Protein AF-A0A934KUF2-F1 (afdb_monomer)

Mean predicted aligned error: 4.97 Å

Structure (mmCIF, N/CA/C/O backbone):
data_AF-A0A934KUF2-F1
#
_entry.id   AF-A0A934KUF2-F1
#
loop_
_atom_site.group_PDB
_atom_site.id
_atom_site.type_symbol
_atom_site.label_atom_id
_atom_site.label_alt_id
_atom_site.label_comp_id
_atom_site.label_asym_id
_atom_site.label_entity_id
_atom_site.label_seq_id
_atom_site.pdbx_PDB_ins_code
_atom_site.Cartn_x
_atom_site.Cartn_y
_atom_site.Cartn_z
_atom_site.occupancy
_atom_site.B_iso_or_equiv
_atom_site.auth_seq_id
_atom_site.auth_comp_id
_atom_site.auth_asym_id
_atom_site.auth_atom_id
_atom_site.pdbx_PDB_model_num
ATOM 1 N N . MET A 1 1 ? 6.971 -19.616 4.759 1.00 39.00 1 MET A N 1
ATOM 2 C CA . MET A 1 1 ? 6.573 -18.193 4.802 1.00 39.00 1 MET A CA 1
ATOM 3 C C . MET A 1 1 ? 7.819 -17.375 4.517 1.00 39.00 1 MET A C 1
ATOM 5 O O . MET A 1 1 ? 8.826 -17.674 5.154 1.00 39.00 1 MET A O 1
ATOM 9 N N . PRO A 1 2 ? 7.829 -16.444 3.548 1.00 40.38 2 PRO A N 1
ATOM 10 C CA . PRO A 1 2 ? 8.997 -15.597 3.345 1.00 40.38 2 PRO A CA 1
ATOM 11 C C . PRO A 1 2 ? 9.201 -14.773 4.619 1.00 40.38 2 PRO A C 1
ATOM 13 O O . PRO A 1 2 ? 8.263 -14.134 5.092 1.00 40.38 2 PRO A O 1
ATOM 16 N N . GLN A 1 3 ? 10.396 -14.837 5.206 1.00 41.16 3 GLN A N 1
ATOM 17 C CA . GLN A 1 3 ? 10.793 -13.935 6.284 1.00 41.16 3 GLN A CA 1
ATOM 18 C C . GLN A 1 3 ? 10.928 -12.543 5.663 1.00 41.16 3 GLN A C 1
ATOM 20 O O . GLN A 1 3 ? 11.913 -12.254 4.988 1.00 41.16 3 GLN A O 1
ATOM 25 N N . GLY A 1 4 ? 9.885 -11.725 5.784 1.00 48.97 4 GLY A N 1
ATOM 26 C CA . GLY A 1 4 ? 9.904 -10.366 5.268 1.00 48.97 4 GLY A CA 1
ATOM 27 C C . GLY A 1 4 ? 10.929 -9.542 6.036 1.00 48.97 4 GLY A C 1
ATOM 28 O O . GLY A 1 4 ? 10.845 -9.421 7.258 1.00 48.97 4 GLY A O 1
ATOM 29 N N . ASN A 1 5 ? 11.908 -8.980 5.329 1.00 59.41 5 ASN A N 1
ATOM 30 C CA . ASN A 1 5 ? 12.701 -7.884 5.874 1.00 59.41 5 ASN A CA 1
ATOM 31 C C . ASN A 1 5 ? 11.740 -6.757 6.269 1.00 59.41 5 ASN A C 1
ATOM 33 O O . ASN A 1 5 ? 10.793 -6.487 5.530 1.00 59.41 5 ASN A O 1
ATOM 37 N N . ASN A 1 6 ? 11.981 -6.098 7.405 1.00 74.56 6 ASN A N 1
ATOM 38 C CA . ASN A 1 6 ? 11.225 -4.901 7.761 1.00 74.56 6 ASN A CA 1
ATOM 39 C C . ASN A 1 6 ? 11.385 -3.877 6.628 1.00 74.56 6 ASN A C 1
ATOM 41 O O . ASN A 1 6 ? 12.504 -3.452 6.336 1.00 74.56 6 ASN A O 1
ATOM 45 N N . ILE A 1 7 ? 10.283 -3.519 5.971 1.00 85.12 7 ILE A N 1
ATOM 46 C CA . ILE A 1 7 ? 10.268 -2.483 4.937 1.00 85.12 7 ILE A CA 1
ATOM 47 C C . ILE A 1 7 ? 9.672 -1.227 5.547 1.00 85.12 7 ILE A C 1
ATOM 49 O O . ILE A 1 7 ? 8.583 -1.254 6.113 1.00 85.12 7 ILE A O 1
ATOM 53 N N . GLU A 1 8 ? 10.377 -0.115 5.408 1.00 89.44 8 GLU A N 1
ATOM 54 C CA . GLU A 1 8 ? 9.881 1.184 5.836 1.00 89.44 8 GLU A CA 1
ATOM 55 C C . GLU A 1 8 ? 9.034 1.829 4.735 1.00 89.44 8 GLU A C 1
ATOM 57 O O . GLU A 1 8 ? 9.413 1.864 3.560 1.00 89.44 8 GLU A O 1
ATOM 62 N N . ILE A 1 9 ? 7.873 2.348 5.129 1.00 91.06 9 ILE A N 1
ATOM 63 C CA . ILE A 1 9 ? 7.024 3.213 4.314 1.00 91.06 9 ILE A CA 1
ATOM 64 C C . ILE A 1 9 ? 7.042 4.598 4.939 1.00 91.06 9 ILE A C 1
ATOM 66 O O . ILE A 1 9 ? 6.670 4.767 6.099 1.00 91.06 9 ILE A O 1
ATOM 70 N N . THR A 1 10 ? 7.431 5.599 4.163 1.00 91.62 10 THR A N 1
ATOM 71 C CA . THR A 1 10 ? 7.589 6.963 4.670 1.00 91.62 10 THR A CA 1
ATOM 72 C C . THR A 1 10 ? 6.414 7.827 4.234 1.00 91.62 10 THR A C 1
ATOM 74 O O . THR A 1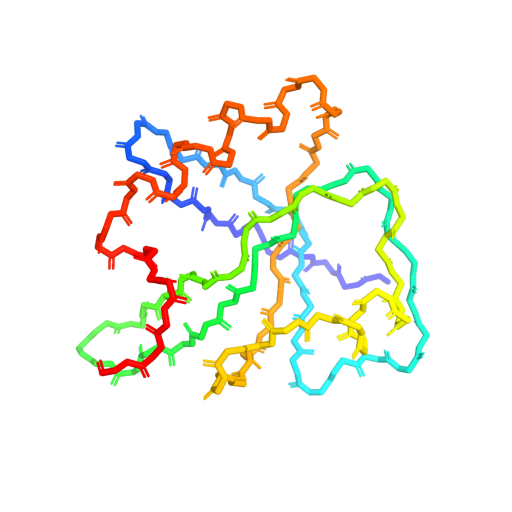 10 ? 6.295 8.194 3.063 1.00 91.62 10 THR A O 1
ATOM 77 N N . GLY A 1 11 ? 5.548 8.174 5.186 1.00 91.69 11 GLY A N 1
ATOM 78 C CA . GLY A 1 11 ? 4.572 9.248 5.030 1.00 91.69 11 GLY A CA 1
ATOM 79 C C . GLY A 1 11 ? 5.206 10.623 5.224 1.00 91.69 11 GLY A C 1
ATOM 80 O O . GLY A 1 11 ? 6.422 10.748 5.371 1.00 91.69 11 GLY A O 1
ATOM 81 N N . LEU A 1 12 ? 4.400 11.684 5.177 1.00 93.88 12 LEU A N 1
ATOM 82 C CA . LEU A 1 12 ? 4.916 13.042 5.366 1.00 93.88 12 LEU A CA 1
ATOM 83 C C . LEU A 1 12 ? 5.348 13.282 6.820 1.00 93.88 12 LEU A C 1
ATOM 85 O O . LEU A 1 12 ? 6.327 13.985 7.063 1.00 93.88 12 LEU A O 1
ATOM 89 N N . LYS A 1 13 ? 4.605 12.731 7.785 1.00 93.44 13 LYS A N 1
ATOM 90 C CA . LYS A 1 13 ? 4.811 12.972 9.219 1.00 93.44 13 LYS A CA 1
ATOM 91 C C . LYS A 1 13 ? 5.477 11.804 9.930 1.00 93.44 13 LYS A C 1
ATOM 93 O O . LYS A 1 13 ? 6.111 12.024 10.961 1.00 93.44 13 LYS A O 1
ATOM 98 N N . LYS A 1 14 ? 5.274 10.573 9.455 1.00 94.75 14 LYS A N 1
ATOM 99 C CA . LYS A 1 14 ? 5.740 9.361 10.137 1.00 94.75 14 LYS A CA 1
ATOM 100 C C .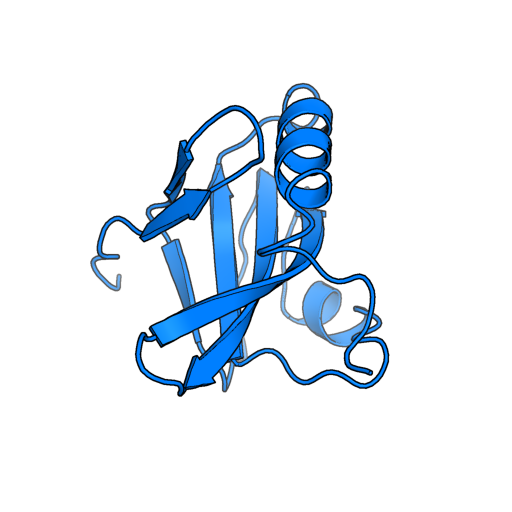 LYS A 1 14 ? 6.310 8.333 9.168 1.00 94.75 14 LYS A C 1
ATOM 102 O O . LYS A 1 14 ? 5.926 8.261 8.004 1.00 94.75 14 LYS A O 1
ATOM 107 N N . THR A 1 15 ? 7.177 7.486 9.708 1.00 94.00 15 THR A N 1
ATOM 108 C CA . THR A 1 15 ? 7.613 6.247 9.064 1.00 94.00 15 THR A CA 1
ATOM 109 C C . THR A 1 15 ? 6.847 5.075 9.667 1.00 94.00 15 THR A C 1
ATOM 111 O O . THR A 1 15 ? 6.693 4.979 10.886 1.00 94.00 15 THR A O 1
ATOM 114 N N . TYR A 1 16 ? 6.366 4.188 8.805 1.00 92.56 16 TYR A N 1
ATOM 115 C CA . TYR A 1 16 ? 5.614 2.990 9.145 1.00 92.56 16 TYR A CA 1
ATOM 116 C C . TYR A 1 16 ? 6.456 1.762 8.818 1.00 92.56 16 TYR A C 1
ATOM 118 O O . TYR A 1 16 ? 7.052 1.686 7.746 1.00 92.56 16 TYR A O 1
ATOM 126 N N . ILE A 1 17 ? 6.497 0.794 9.730 1.00 89.69 17 ILE A N 1
ATOM 127 C CA . ILE A 1 17 ? 7.229 -0.457 9.522 1.00 89.69 17 ILE A CA 1
ATOM 128 C C . ILE A 1 17 ? 6.249 -1.511 9.013 1.00 89.69 17 ILE A C 1
ATOM 130 O O . ILE A 1 17 ? 5.272 -1.841 9.684 1.00 89.69 17 ILE A O 1
ATOM 134 N N . SER A 1 18 ? 6.534 -2.046 7.833 1.00 87.31 18 SER A N 1
ATOM 135 C CA . SER A 1 18 ? 5.857 -3.190 7.235 1.00 87.31 18 SER A CA 1
ATOM 136 C C . SER A 1 18 ? 6.676 -4.465 7.426 1.00 87.31 18 SER A C 1
ATOM 138 O O . SER A 1 18 ? 7.907 -4.429 7.455 1.00 87.31 18 SER A O 1
ATOM 140 N N . LYS A 1 19 ? 5.978 -5.599 7.517 1.00 79.12 19 LYS A N 1
ATOM 141 C CA . LYS A 1 19 ? 6.567 -6.942 7.620 1.00 79.12 19 LYS A CA 1
ATOM 142 C C . LYS A 1 19 ? 6.342 -7.804 6.383 1.00 79.12 19 LYS A C 1
ATOM 144 O O . LYS A 1 19 ? 6.913 -8.886 6.288 1.00 79.12 19 LYS A O 1
ATOM 149 N N . GLU A 1 20 ? 5.502 -7.359 5.455 1.00 82.88 20 GLU A N 1
ATOM 150 C CA . GLU A 1 20 ? 5.103 -8.161 4.307 1.00 82.88 20 GLU A CA 1
ATOM 151 C C . GLU A 1 20 ? 5.139 -7.340 3.025 1.00 82.88 20 GLU A C 1
ATOM 153 O O . GLU A 1 20 ? 4.718 -6.182 2.961 1.00 82.88 20 GLU A O 1
ATOM 158 N N . PHE A 1 21 ? 5.640 -7.984 1.982 1.00 85.50 21 PHE A N 1
ATOM 159 C CA . PHE A 1 21 ? 5.805 -7.390 0.678 1.00 85.50 21 PHE A CA 1
ATOM 160 C C . PHE A 1 21 ? 5.687 -8.473 -0.393 1.00 85.50 21 PHE A C 1
ATOM 162 O O . PHE A 1 21 ? 6.266 -9.553 -0.260 1.00 85.50 21 PHE A O 1
ATOM 169 N N . LEU A 1 22 ? 4.937 -8.173 -1.448 1.00 86.00 22 LEU A N 1
ATOM 170 C CA . LEU A 1 22 ? 4.665 -9.077 -2.555 1.00 86.00 22 LEU A CA 1
ATOM 171 C C . LEU A 1 22 ? 5.186 -8.472 -3.864 1.00 86.00 22 LEU A C 1
ATOM 173 O O . LEU A 1 22 ? 4.819 -7.353 -4.215 1.00 86.00 22 LEU A O 1
ATOM 177 N N . LEU A 1 23 ? 6.041 -9.209 -4.576 1.00 87.88 23 LEU A N 1
ATOM 178 C CA . LEU A 1 23 ? 6.647 -8.808 -5.853 1.00 87.88 23 LEU A CA 1
ATOM 179 C C . LEU A 1 23 ? 5.799 -9.230 -7.047 1.00 87.88 23 LEU A C 1
ATOM 181 O O . LEU 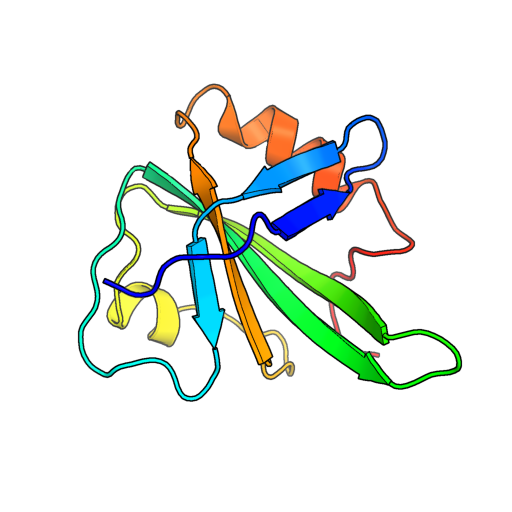A 1 23 ? 5.084 -10.226 -6.982 1.00 87.88 23 LEU A O 1
ATOM 185 N N . THR A 1 24 ? 5.974 -8.530 -8.166 1.00 83.94 24 THR A N 1
ATOM 186 C CA . THR A 1 24 ? 5.567 -9.033 -9.479 1.00 83.94 24 THR A CA 1
ATOM 187 C C . THR A 1 24 ? 6.585 -10.031 -10.050 1.00 83.94 24 THR A C 1
ATOM 189 O O . THR A 1 24 ? 7.784 -9.749 -9.975 1.00 83.94 24 THR A O 1
ATOM 192 N N . PRO A 1 25 ? 6.147 -11.131 -10.694 1.00 84.00 25 PRO A N 1
ATOM 193 C CA . PRO A 1 25 ? 4.749 -11.520 -10.891 1.00 84.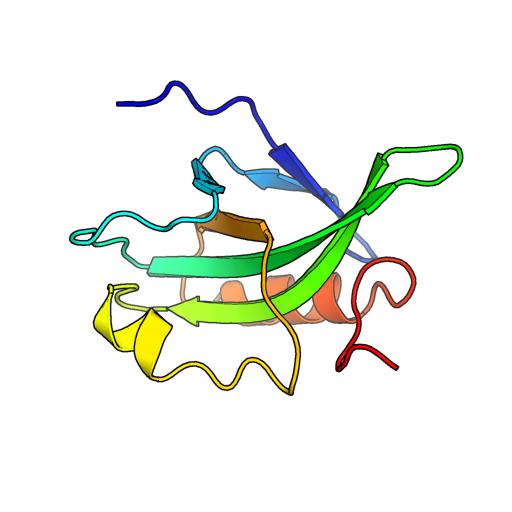00 25 PRO A CA 1
ATOM 194 C C . PRO A 1 25 ? 4.096 -11.973 -9.578 1.00 84.00 25 PRO A C 1
ATOM 196 O O . PRO A 1 25 ? 4.688 -12.722 -8.803 1.00 84.00 25 PRO A O 1
ATOM 199 N N . PHE A 1 26 ? 2.876 -11.489 -9.331 1.00 85.12 26 PHE A N 1
ATOM 200 C CA . PHE A 1 26 ? 2.115 -11.849 -8.138 1.00 85.12 26 PHE A CA 1
ATOM 201 C C . PHE A 1 26 ? 1.690 -13.327 -8.216 1.00 85.12 26 PHE A C 1
ATOM 203 O O . PHE A 1 26 ? 1.350 -13.787 -9.305 1.00 85.12 26 PHE A O 1
ATOM 210 N N . PRO A 1 27 ? 1.692 -14.079 -7.099 1.00 84.62 27 PRO A N 1
ATOM 211 C CA . PRO A 1 27 ? 1.223 -15.458 -7.086 1.00 84.62 27 PRO A CA 1
ATOM 212 C C . PRO A 1 27 ? -0.255 -15.548 -7.475 1.00 84.62 27 PRO A C 1
ATOM 214 O O . PRO A 1 27 ? -1.053 -14.676 -7.128 1.00 84.62 27 PRO A O 1
ATOM 217 N N . ASP A 1 28 ? -0.625 -16.646 -8.133 1.00 82.19 28 ASP A N 1
ATOM 218 C CA . ASP A 1 28 ? -1.992 -16.864 -8.621 1.00 82.19 28 ASP A CA 1
ATOM 219 C C . ASP A 1 28 ? -3.025 -16.974 -7.492 1.00 82.19 28 ASP A C 1
ATOM 221 O O . ASP A 1 28 ? -4.201 -16.685 -7.691 1.00 82.19 28 ASP A O 1
ATOM 225 N N . THR A 1 29 ? -2.596 -17.356 -6.289 1.00 87.44 29 THR A N 1
ATOM 226 C CA . THR A 1 29 ? -3.468 -17.502 -5.120 1.00 87.44 29 THR A CA 1
ATOM 227 C C . THR A 1 29 ? -2.833 -16.879 -3.885 1.00 87.44 29 THR A C 1
ATOM 229 O O . THR A 1 29 ? -1.786 -17.334 -3.420 1.00 87.44 29 THR A O 1
ATOM 232 N N . PHE A 1 30 ? -3.495 -15.865 -3.331 1.00 88.56 30 PHE A N 1
ATOM 233 C CA . PHE A 1 30 ? -3.180 -15.260 -2.041 1.00 88.56 30 PHE A CA 1
ATOM 234 C C . PHE A 1 30 ? -4.444 -14.658 -1.423 1.00 88.56 30 PHE A C 1
ATOM 236 O O . PHE A 1 30 ? -5.388 -14.299 -2.130 1.00 88.56 30 PHE A O 1
ATOM 243 N N . GLU A 1 31 ? -4.433 -14.511 -0.102 1.00 90.81 31 GLU A N 1
ATOM 244 C CA . GLU A 1 31 ? -5.474 -13.813 0.640 1.00 90.81 31 GLU A CA 1
ATOM 245 C C . GLU A 1 31 ? -4.854 -13.120 1.848 1.00 90.81 31 GLU A C 1
ATOM 247 O O . GLU A 1 31 ? -4.076 -13.702 2.605 1.00 90.81 31 GLU A O 1
ATOM 252 N N . TYR A 1 32 ? -5.212 -11.857 2.013 1.00 90.69 32 TYR A N 1
ATOM 253 C CA . TYR A 1 32 ? -4.557 -10.956 2.932 1.00 90.69 32 TYR A CA 1
ATOM 254 C C . TYR A 1 32 ? -5.595 -10.002 3.521 1.00 90.69 32 TYR A C 1
ATOM 256 O O . TYR A 1 32 ? -6.169 -9.185 2.811 1.00 90.69 32 TYR A O 1
ATOM 264 N N . LYS A 1 33 ? -5.862 -10.106 4.824 1.00 91.88 33 LYS A N 1
ATOM 265 C CA . LYS A 1 33 ? -6.979 -9.388 5.462 1.00 91.88 33 LYS A CA 1
ATOM 266 C C . LYS A 1 33 ? -6.534 -8.094 6.134 1.00 91.88 33 LYS A C 1
ATOM 268 O O . LYS A 1 33 ? -5.384 -8.014 6.574 1.00 91.88 33 LYS A O 1
ATOM 273 N N . LYS A 1 34 ? -7.467 -7.144 6.250 1.00 93.38 34 LYS A N 1
ATOM 274 C CA . LYS A 1 34 ? -7.412 -5.933 7.092 1.00 93.38 34 LYS A CA 1
ATOM 275 C C . LYS A 1 34 ? -6.082 -5.192 7.027 1.00 93.38 34 LYS A C 1
ATOM 277 O O . LYS A 1 34 ? -5.333 -5.129 8.002 1.00 93.38 34 LYS A O 1
ATOM 282 N N . ARG A 1 35 ? -5.775 -4.647 5.859 1.00 94.00 35 ARG A N 1
ATOM 283 C CA . ARG A 1 35 ? -4.475 -4.021 5.619 1.00 94.00 35 ARG A CA 1
ATOM 284 C C . ARG A 1 35 ? -4.558 -2.881 4.639 1.00 94.00 35 ARG A C 1
ATOM 286 O O . ARG A 1 35 ? -5.409 -2.860 3.755 1.00 94.00 35 ARG A O 1
ATOM 293 N N . ILE A 1 36 ? -3.617 -1.963 4.778 1.00 95.88 36 ILE A N 1
ATOM 294 C CA . ILE A 1 36 ? -3.334 -0.978 3.747 1.00 95.88 36 ILE A CA 1
ATOM 295 C C . ILE A 1 36 ? -2.367 -1.623 2.760 1.00 95.88 36 ILE A C 1
ATOM 297 O O . ILE A 1 36 ? -1.296 -2.096 3.144 1.00 95.88 36 ILE A O 1
ATOM 301 N N . CYS A 1 37 ? -2.746 -1.626 1.492 1.00 94.69 37 CYS A N 1
ATOM 302 C CA . CYS A 1 37 ? -1.917 -2.049 0.379 1.00 94.69 37 CYS A CA 1
ATOM 303 C C . CYS A 1 37 ? -1.283 -0.811 -0.262 1.00 94.69 37 CYS A C 1
ATOM 305 O O . CYS A 1 37 ? -1.992 0.100 -0.692 1.00 94.69 37 CYS A O 1
ATOM 307 N N . VAL A 1 38 ? 0.049 -0.788 -0.324 1.00 94.81 38 VAL A N 1
ATOM 308 C CA . VAL A 1 38 ? 0.847 0.269 -0.958 1.00 94.81 38 VAL A CA 1
ATOM 309 C C . VAL A 1 38 ? 1.511 -0.305 -2.203 1.00 94.81 38 VAL A C 1
ATOM 311 O O . VAL A 1 38 ? 2.543 -0.973 -2.121 1.00 94.81 38 VAL A O 1
ATOM 314 N N . PHE A 1 39 ? 0.913 -0.058 -3.362 1.00 93.62 39 PHE A N 1
ATOM 315 C CA . PHE A 1 39 ? 1.476 -0.437 -4.653 1.00 93.62 39 PHE A CA 1
ATOM 316 C C . PH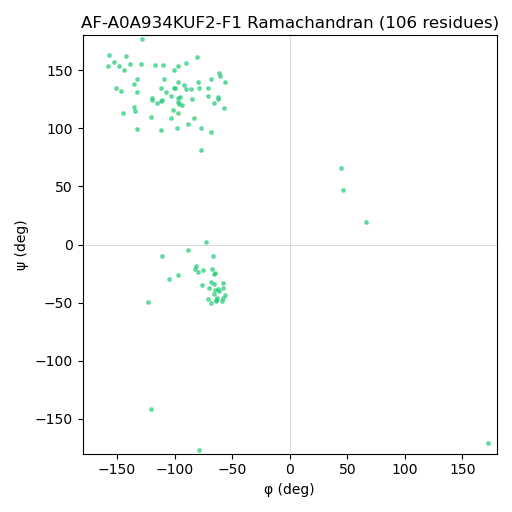E A 1 39 ? 2.548 0.553 -5.063 1.00 93.62 39 PHE A C 1
ATOM 318 O O . PHE A 1 39 ? 2.342 1.769 -4.982 1.00 93.62 39 PHE A O 1
ATOM 325 N N . TYR A 1 40 ? 3.677 0.031 -5.532 1.00 92.00 40 TYR A N 1
ATOM 326 C CA . TYR A 1 40 ? 4.825 0.863 -5.841 1.00 92.00 40 TYR A CA 1
ATOM 327 C C . TYR A 1 40 ? 5.581 0.420 -7.086 1.00 92.00 40 TYR A C 1
ATOM 329 O O . TYR A 1 40 ? 5.495 -0.734 -7.517 1.00 92.00 40 TYR A O 1
ATOM 337 N N . SER A 1 41 ? 6.387 1.342 -7.610 1.00 90.62 41 SER A N 1
ATOM 338 C CA . SER A 1 41 ? 7.480 1.030 -8.528 1.00 90.62 41 SER A CA 1
ATOM 339 C C . SER A 1 41 ? 8.823 1.394 -7.954 1.00 90.62 41 SER A C 1
ATOM 341 O O . SER A 1 41 ? 8.938 2.284 -7.114 1.00 90.62 41 SER A O 1
ATOM 343 N N . VAL A 1 42 ? 9.838 0.697 -8.441 1.00 88.94 42 VAL A N 1
ATOM 344 C CA . VAL A 1 42 ? 11.230 0.992 -8.151 1.00 88.94 42 VAL A CA 1
ATOM 345 C C . VAL A 1 42 ? 11.766 1.898 -9.249 1.00 88.94 42 VAL A C 1
ATOM 347 O O . VAL A 1 42 ? 11.773 1.520 -10.419 1.00 88.94 42 VAL A O 1
ATOM 350 N N . LEU A 1 43 ? 12.221 3.087 -8.866 1.00 85.06 43 LEU A N 1
ATOM 351 C CA . LEU A 1 43 ? 13.017 3.941 -9.734 1.00 85.06 43 LEU A CA 1
ATOM 352 C C . LEU A 1 43 ? 14.494 3.699 -9.440 1.00 85.06 43 LEU A C 1
ATOM 354 O O . LEU A 1 43 ? 14.941 3.781 -8.295 1.00 85.06 43 LEU A O 1
ATOM 358 N N . TYR A 1 44 ? 15.243 3.402 -10.498 1.00 80.94 44 TYR A N 1
ATOM 359 C CA . TYR A 1 44 ? 16.686 3.224 -10.444 1.00 80.94 44 TYR A CA 1
ATOM 360 C C . TYR A 1 44 ? 17.354 4.529 -10.881 1.00 80.94 44 TYR A C 1
ATOM 362 O O . TYR A 1 44 ? 17.417 4.831 -12.071 1.00 80.94 44 TYR A O 1
ATOM 370 N N . GLY A 1 45 ? 17.803 5.319 -9.905 1.00 77.19 45 GLY A N 1
ATOM 371 C CA . GLY A 1 45 ? 18.630 6.508 -10.114 1.00 77.19 45 GLY A CA 1
ATOM 372 C C . GLY A 1 45 ? 19.971 6.376 -9.390 1.00 77.19 45 GLY A C 1
ATOM 373 O O . GLY A 1 45 ? 20.534 5.286 -9.309 1.00 77.19 45 GLY A O 1
ATOM 374 N N . ASN A 1 46 ? 20.461 7.480 -8.817 1.00 77.06 46 ASN A N 1
ATOM 375 C CA . ASN A 1 46 ? 21.624 7.460 -7.915 1.00 77.06 46 ASN A CA 1
ATOM 376 C C . ASN A 1 46 ? 21.335 6.699 -6.608 1.00 77.06 46 ASN A C 1
ATOM 378 O O . ASN A 1 46 ? 22.250 6.165 -5.988 1.00 77.06 46 ASN A O 1
ATOM 382 N N . GLU A 1 47 ? 20.063 6.633 -6.215 1.00 81.75 47 GLU A N 1
ATOM 383 C CA . GLU A 1 47 ? 19.550 5.821 -5.114 1.00 81.75 47 GLU A CA 1
ATOM 384 C C . GLU A 1 47 ? 18.346 5.006 -5.611 1.00 81.75 47 GLU A C 1
ATOM 386 O O . GLU A 1 47 ? 17.686 5.379 -6.588 1.00 81.75 47 GLU A O 1
ATOM 391 N N . ILE A 1 48 ? 18.073 3.873 -4.958 1.00 82.56 48 ILE A N 1
ATOM 392 C CA . ILE A 1 48 ? 16.889 3.053 -5.237 1.00 82.56 48 ILE A CA 1
ATOM 393 C C . ILE A 1 48 ? 15.715 3.645 -4.458 1.00 82.56 48 ILE A C 1
ATOM 395 O O . ILE A 1 48 ? 15.647 3.505 -3.236 1.00 82.56 48 ILE A O 1
ATOM 399 N N . GLU A 1 49 ? 14.767 4.259 -5.162 1.00 86.75 49 GLU A N 1
ATOM 400 C CA . GLU A 1 49 ? 13.560 4.826 -4.555 1.00 86.75 49 GLU A CA 1
ATOM 401 C C . GLU A 1 49 ? 12.316 4.005 -4.904 1.00 86.75 49 GLU A C 1
ATOM 403 O O . GLU A 1 49 ? 12.162 3.505 -6.020 1.00 86.75 49 GLU A O 1
ATOM 408 N N . ARG A 1 50 ? 11.397 3.876 -3.938 1.00 89.62 50 ARG A N 1
ATOM 409 C CA . ARG A 1 50 ? 10.064 3.301 -4.158 1.00 89.62 50 ARG A CA 1
ATOM 410 C C . ARG A 1 50 ? 9.049 4.426 -4.273 1.00 89.62 50 ARG A C 1
ATOM 412 O O . ARG A 1 50 ? 8.822 5.139 -3.299 1.00 89.62 50 ARG A O 1
ATOM 419 N N . ILE A 1 51 ? 8.432 4.552 -5.441 1.00 91.88 51 ILE A N 1
ATOM 420 C CA . ILE A 1 51 ? 7.353 5.508 -5.687 1.00 91.88 51 ILE A CA 1
ATOM 421 C C . ILE A 1 51 ? 6.016 4.796 -5.530 1.00 91.88 51 ILE A C 1
ATOM 423 O O . ILE A 1 51 ? 5.795 3.759 -6.148 1.00 91.88 51 ILE A O 1
ATOM 427 N N . TYR A 1 52 ? 5.145 5.339 -4.689 1.00 92.81 52 TYR A N 1
ATOM 428 C CA . TYR A 1 52 ? 3.834 4.811 -4.334 1.00 92.81 52 TYR A CA 1
ATOM 429 C C . TYR A 1 52 ? 2.753 5.377 -5.260 1.00 92.81 52 TYR A C 1
ATOM 431 O O .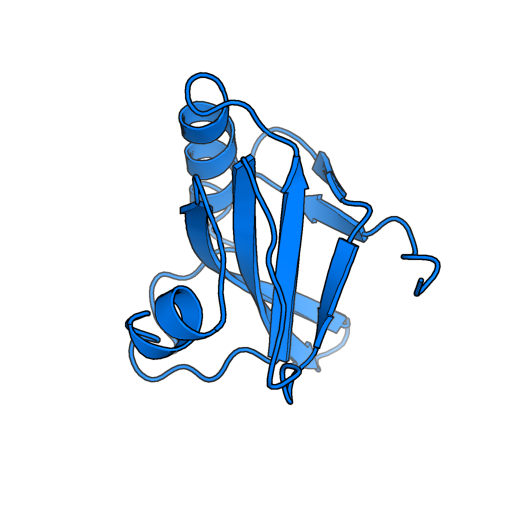 TYR A 1 52 ? 2.731 6.582 -5.511 1.00 92.81 52 TYR A O 1
ATOM 439 N N . PHE A 1 53 ? 1.827 4.529 -5.708 1.00 91.25 53 PHE A N 1
ATOM 440 C CA . PHE A 1 53 ? 0.771 4.914 -6.657 1.00 91.25 53 PHE A CA 1
ATOM 441 C C . PHE A 1 53 ? -0.633 4.650 -6.128 1.00 91.25 53 PHE A C 1
ATOM 443 O O . PHE A 1 53 ? -1.488 5.533 -6.129 1.00 91.25 53 PHE A O 1
ATOM 450 N N . ILE A 1 54 ? -0.865 3.437 -5.630 1.00 92.50 54 ILE A N 1
ATOM 451 C CA . ILE A 1 54 ? -2.151 3.038 -5.058 1.00 92.50 54 ILE A CA 1
ATOM 452 C C . ILE A 1 54 ? -1.913 2.761 -3.584 1.00 92.50 54 ILE A C 1
ATOM 454 O O . ILE A 1 54 ? -1.067 1.945 -3.226 1.00 92.50 54 ILE A O 1
ATOM 458 N N . VAL A 1 55 ? -2.633 3.490 -2.738 1.00 94.50 55 VAL A N 1
ATOM 459 C CA . VAL A 1 55 ? -2.550 3.389 -1.281 1.00 94.50 55 VAL A CA 1
ATOM 460 C C . VAL A 1 55 ? -3.974 3.312 -0.761 1.00 94.50 55 VAL A C 1
ATOM 462 O O . VAL A 1 55 ? -4.674 4.330 -0.713 1.00 94.50 55 VAL A O 1
ATOM 465 N N . GLU A 1 56 ? -4.417 2.094 -0.466 1.00 94.81 56 GLU A N 1
ATOM 466 C CA . GLU A 1 56 ? -5.818 1.778 -0.175 1.00 94.81 56 GLU A CA 1
ATOM 467 C C . GLU A 1 56 ? -5.944 0.704 0.901 1.00 94.81 56 GLU A C 1
ATOM 469 O O . GLU A 1 56 ? -5.075 -0.155 1.042 1.00 94.81 56 GLU A O 1
ATOM 474 N N . TYR A 1 57 ? -7.037 0.759 1.659 1.00 95.75 57 TYR A N 1
ATOM 475 C CA . TYR A 1 57 ? -7.376 -0.254 2.649 1.00 95.75 57 TYR A CA 1
ATOM 476 C C . TYR A 1 57 ? -8.225 -1.357 2.023 1.00 95.75 57 TYR A C 1
ATOM 478 O O . TYR A 1 57 ? -9.220 -1.072 1.358 1.00 95.75 57 TYR A O 1
ATOM 486 N N . PHE A 1 58 ? -7.876 -2.606 2.315 1.00 94.31 58 PHE A N 1
ATOM 487 C CA . PHE A 1 58 ? -8.641 -3.781 1.927 1.00 94.31 58 PHE A CA 1
ATOM 488 C C . PHE A 1 58 ? -9.077 -4.553 3.170 1.00 94.31 58 PHE A C 1
ATOM 490 O O . PHE A 1 58 ? -8.246 -4.947 3.996 1.00 94.31 58 PHE A O 1
ATOM 497 N N . ASP A 1 59 ? -10.386 -4.797 3.270 1.00 94.25 59 ASP A N 1
ATOM 498 C CA . ASP A 1 59 ? -10.949 -5.744 4.235 1.00 94.25 59 ASP A CA 1
ATOM 499 C C . ASP A 1 59 ? -10.440 -7.165 3.904 1.00 94.25 59 ASP A C 1
ATOM 501 O O . ASP A 1 59 ? -9.863 -7.824 4.772 1.00 94.25 59 ASP A O 1
ATOM 505 N N . ASP A 1 60 ? -10.512 -7.556 2.623 1.00 93.75 60 ASP A N 1
ATOM 506 C CA . ASP A 1 60 ? -9.895 -8.759 2.052 1.00 93.75 60 ASP A CA 1
ATOM 507 C C . ASP A 1 60 ? -9.184 -8.420 0.722 1.00 93.75 60 ASP A C 1
ATOM 509 O O . ASP A 1 60 ? -9.803 -8.029 -0.272 1.00 93.75 60 ASP A O 1
ATOM 513 N N . PHE A 1 61 ? -7.858 -8.554 0.695 1.00 92.56 61 PHE A N 1
ATOM 514 C CA . PHE A 1 61 ? -7.034 -8.391 -0.500 1.00 92.56 61 PHE A CA 1
ATOM 515 C C . PHE A 1 61 ? -6.749 -9.758 -1.128 1.00 92.56 61 PHE A C 1
ATOM 517 O O . PHE A 1 61 ? -6.052 -10.590 -0.541 1.00 92.56 61 PHE A O 1
ATOM 524 N N . THR A 1 62 ? -7.298 -9.982 -2.321 1.00 92.81 62 THR A N 1
ATOM 525 C CA . THR A 1 62 ? -7.216 -11.244 -3.067 1.00 92.81 62 THR A CA 1
ATOM 526 C C . THR A 1 62 ? -6.725 -11.005 -4.497 1.00 92.81 62 THR A C 1
ATOM 528 O O . THR A 1 62 ? -6.551 -9.863 -4.937 1.00 92.81 62 THR A O 1
ATOM 531 N N . GLN A 1 63 ? -6.543 -12.088 -5.257 1.00 89.88 63 GLN A N 1
ATOM 532 C CA . GLN A 1 63 ? -6.235 -12.009 -6.686 1.00 89.88 63 GLN A CA 1
ATOM 533 C C . GLN A 1 63 ? -7.310 -11.236 -7.476 1.00 89.88 63 GLN A C 1
ATOM 535 O O . GLN A 1 63 ? -6.986 -10.537 -8.433 1.00 89.88 63 GLN A O 1
ATOM 540 N N . ASP A 1 64 ? -8.583 -11.315 -7.083 1.00 90.62 64 ASP A N 1
ATOM 541 C CA . ASP A 1 64 ? -9.656 -10.592 -7.772 1.00 90.62 64 ASP A CA 1
ATOM 542 C C . ASP A 1 64 ? -9.651 -9.100 -7.429 1.00 90.62 64 ASP A C 1
ATOM 544 O O . ASP A 1 64 ? -9.874 -8.274 -8.313 1.00 90.62 64 ASP A O 1
ATOM 548 N N . SER A 1 65 ? -9.297 -8.731 -6.191 1.00 90.81 65 SER A N 1
ATOM 549 C CA . SER A 1 65 ? -9.032 -7.330 -5.834 1.00 90.81 65 SER A CA 1
ATOM 550 C C . SER A 1 65 ? -7.942 -6.747 -6.739 1.00 90.81 65 SER A C 1
ATOM 552 O O . SER A 1 65 ? -8.098 -5.655 -7.272 1.00 90.81 65 SER A O 1
ATOM 554 N N . LEU A 1 66 ? -6.873 -7.514 -6.979 1.00 87.94 66 LEU A N 1
ATOM 555 C CA . LEU A 1 66 ? -5.757 -7.129 -7.842 1.00 87.94 66 LEU A CA 1
ATOM 556 C C . LEU A 1 66 ? -6.157 -6.956 -9.321 1.00 87.94 66 LEU A C 1
ATOM 558 O O . LEU A 1 66 ? -5.671 -6.033 -9.971 1.00 87.94 66 LEU A O 1
ATOM 562 N N . LYS A 1 67 ? -7.029 -7.820 -9.862 1.00 86.19 67 LYS A N 1
ATOM 563 C CA . LYS A 1 67 ? -7.528 -7.719 -11.253 1.00 86.19 67 LYS A CA 1
ATOM 564 C C . LYS A 1 67 ? -8.433 -6.506 -11.470 1.00 86.19 67 LYS A C 1
ATOM 566 O O . LYS A 1 67 ? -8.459 -5.960 -12.566 1.00 86.19 67 LYS A O 1
ATOM 571 N N . ASN A 1 68 ? -9.173 -6.115 -10.435 1.00 86.69 68 ASN A N 1
ATOM 572 C CA . ASN A 1 68 ? -10.123 -5.004 -10.485 1.00 86.69 68 ASN A CA 1
ATOM 573 C C . ASN A 1 68 ? -9.491 -3.645 -10.148 1.00 86.69 68 ASN A C 1
ATOM 575 O O . ASN A 1 68 ? -10.174 -2.624 -10.222 1.00 86.69 68 ASN A O 1
ATOM 579 N N . LEU A 1 69 ? -8.211 -3.614 -9.765 1.00 85.56 69 LEU A N 1
ATOM 580 C CA . LEU A 1 69 ? -7.496 -2.368 -9.517 1.00 85.56 69 LEU A CA 1
ATOM 581 C C . LEU A 1 69 ? -7.231 -1.624 -10.826 1.00 85.56 69 LEU A C 1
ATOM 583 O O . LEU A 1 69 ? -6.637 -2.160 -11.762 1.00 85.56 69 LEU A O 1
ATOM 587 N N . ASP A 1 70 ? -7.623 -0.353 -10.861 1.00 83.38 70 ASP A N 1
ATOM 588 C CA . ASP A 1 70 ? -7.224 0.559 -11.924 1.00 83.38 70 ASP A CA 1
ATOM 589 C C . ASP A 1 70 ? -5.779 1.002 -11.691 1.00 83.38 70 ASP A C 1
ATOM 591 O O . ASP A 1 70 ? -5.493 1.890 -10.883 1.00 83.38 70 ASP A O 1
ATOM 595 N N . TYR A 1 71 ? -4.853 0.383 -12.419 1.00 77.56 71 TYR A N 1
ATOM 596 C CA . TYR A 1 71 ? -3.452 0.765 -12.351 1.00 77.56 71 TYR A CA 1
ATOM 597 C C . TYR A 1 71 ? -3.142 2.103 -13.030 1.00 77.56 71 TYR A C 1
ATOM 599 O O . TYR A 1 71 ? -1.983 2.483 -13.045 1.00 77.56 71 TYR A O 1
ATOM 607 N N . LYS A 1 72 ? -4.107 2.847 -13.593 1.00 70.94 72 LYS A N 1
ATOM 608 C CA . LYS A 1 72 ? -3.890 4.184 -14.183 1.00 70.94 72 LYS A CA 1
ATOM 609 C C . LYS A 1 72 ? -2.663 4.263 -15.108 1.00 70.94 72 LYS A C 1
ATOM 611 O O . LYS A 1 72 ? -1.863 5.193 -15.025 1.00 70.94 72 LYS A O 1
ATOM 616 N N . SER A 1 73 ? -2.523 3.286 -16.008 1.00 71.38 73 SER A N 1
ATOM 617 C CA . SER A 1 73 ? -1.395 3.154 -16.957 1.00 71.38 73 SER A CA 1
ATOM 618 C C . SER A 1 73 ? -0.025 2.862 -16.328 1.00 71.38 73 SER A C 1
ATOM 620 O O . SER A 1 73 ? 1.011 3.071 -16.955 1.00 71.38 73 SER A O 1
ATOM 622 N N . PHE A 1 74 ? -0.007 2.363 -15.099 1.00 76.69 74 PHE A N 1
ATOM 623 C CA . PHE A 1 74 ? 1.191 1.959 -14.381 1.00 76.69 74 PHE A CA 1
ATOM 624 C C . PHE A 1 74 ? 1.251 0.427 -14.229 1.00 76.69 74 PHE A C 1
ATOM 626 O O . PHE A 1 74 ? 0.229 -0.248 -14.243 1.00 76.69 74 PHE A O 1
ATOM 633 N N . SER A 1 75 ? 2.450 -0.144 -14.092 1.00 81.19 75 SER A N 1
ATOM 634 C CA . SER A 1 75 ? 2.631 -1.555 -13.736 1.00 81.19 75 SER A CA 1
ATOM 635 C C . SER A 1 75 ? 3.434 -1.622 -12.440 1.00 81.19 75 SER A C 1
ATOM 637 O O . SER A 1 75 ? 4.628 -1.316 -12.474 1.00 81.19 75 SER A O 1
ATOM 639 N N . PRO A 1 76 ? 2.833 -2.013 -11.301 1.00 87.81 76 PRO A N 1
ATOM 640 C CA . PRO A 1 76 ? 3.560 -2.102 -10.040 1.00 87.81 76 PRO A CA 1
ATOM 641 C C . PRO A 1 76 ? 4.701 -3.106 -10.135 1.00 87.81 76 PRO A C 1
ATOM 643 O O . PRO A 1 76 ? 4.563 -4.144 -10.767 1.00 87.81 76 PRO A O 1
ATOM 646 N N . ASN A 1 77 ? 5.813 -2.824 -9.456 1.00 90.50 77 ASN A N 1
ATOM 647 C CA . ASN A 1 77 ? 6.834 -3.837 -9.181 1.00 90.50 77 ASN A CA 1
ATOM 648 C C . ASN A 1 77 ? 6.452 -4.700 -7.971 1.00 90.50 77 ASN A C 1
ATOM 650 O O . ASN A 1 77 ? 6.994 -5.788 -7.777 1.00 90.50 77 ASN A O 1
ATOM 654 N N . GLY A 1 78 ? 5.521 -4.220 -7.147 1.00 91.12 78 GLY A N 1
ATOM 655 C CA . GLY A 1 78 ? 4.934 -4.995 -6.071 1.00 91.12 78 GLY A CA 1
ATOM 656 C C . GLY A 1 78 ? 4.025 -4.177 -5.157 1.00 91.12 78 GLY A C 1
ATOM 657 O O . GLY A 1 78 ? 3.701 -3.021 -5.443 1.00 91.12 78 GLY A O 1
ATOM 658 N N . VAL A 1 79 ? 3.619 -4.793 -4.049 1.00 92.88 79 VAL A N 1
ATOM 659 C CA . VAL A 1 79 ? 2.743 -4.209 -3.028 1.00 92.88 79 VAL A CA 1
ATOM 660 C C . VAL A 1 79 ? 3.307 -4.451 -1.632 1.00 92.88 79 VAL A C 1
ATOM 662 O O . VAL A 1 79 ? 3.690 -5.569 -1.296 1.00 92.88 79 VAL A O 1
ATOM 665 N N . ILE A 1 80 ? 3.379 -3.395 -0.824 1.00 93.75 80 ILE A N 1
ATOM 666 C CA . ILE A 1 80 ? 3.761 -3.450 0.593 1.00 93.75 80 ILE A CA 1
ATOM 667 C C . ILE A 1 80 ? 2.481 -3.467 1.434 1.00 93.75 80 ILE A C 1
ATOM 669 O O . ILE A 1 80 ? 1.538 -2.737 1.122 1.00 93.75 80 ILE A O 1
ATOM 673 N N . PHE A 1 81 ? 2.450 -4.263 2.503 1.00 93.00 81 PHE A N 1
ATOM 674 C CA . PHE A 1 81 ? 1.296 -4.342 3.399 1.00 93.00 81 PHE A CA 1
ATOM 675 C C . PHE A 1 81 ? 1.564 -3.667 4.740 1.00 93.00 81 PHE A C 1
ATOM 677 O O . PHE A 1 81 ? 2.564 -3.948 5.397 1.00 93.00 81 PHE A O 1
ATOM 684 N N . LEU A 1 82 ? 0.649 -2.809 5.181 1.00 93.25 82 LEU A N 1
ATOM 685 C CA . LEU A 1 82 ? 0.622 -2.307 6.553 1.00 93.25 82 LEU A CA 1
ATOM 686 C C . LEU A 1 82 ? -0.595 -2.866 7.276 1.00 93.25 82 LEU A C 1
ATOM 688 O O . LEU A 1 82 ? -1.729 -2.662 6.835 1.00 93.25 82 LEU A O 1
ATOM 692 N N . ASP A 1 83 ? -0.350 -3.521 8.407 1.00 90.00 83 ASP A N 1
ATOM 693 C CA . ASP A 1 83 ? -1.414 -3.927 9.318 1.00 90.00 83 ASP A CA 1
ATOM 694 C C . ASP A 1 83 ? -2.130 -2.680 9.840 1.00 90.00 83 ASP A C 1
ATOM 696 O O . ASP A 1 83 ? -1.503 -1.739 10.337 1.00 90.00 83 ASP A O 1
ATOM 700 N N . SER A 1 84 ? -3.454 -2.649 9.704 1.00 89.56 84 SER A N 1
ATOM 701 C CA . SER A 1 84 ? -4.259 -1.522 10.167 1.00 89.56 84 SER A CA 1
ATOM 702 C C . SER A 1 84 ? -5.708 -1.933 10.408 1.00 89.56 84 SER A C 1
ATOM 704 O O . SER A 1 84 ? -6.232 -2.864 9.793 1.00 89.56 84 SER A O 1
ATOM 706 N N . THR A 1 85 ? -6.382 -1.212 11.297 1.00 91.38 85 THR A N 1
ATOM 707 C CA . THR A 1 85 ? -7.843 -1.249 11.398 1.00 91.38 85 THR A CA 1
ATOM 708 C C . THR A 1 85 ? -8.446 -0.356 10.316 1.00 91.38 85 THR A C 1
ATOM 710 O O . THR A 1 85 ? -7.775 0.520 9.765 1.00 91.38 85 THR A O 1
ATOM 713 N N . LYS A 1 86 ? -9.724 -0.549 9.995 1.00 92.38 86 LYS A N 1
ATOM 714 C CA . LYS A 1 86 ? -10.403 0.310 9.019 1.00 92.38 86 LYS A CA 1
ATOM 715 C C . LYS A 1 86 ? -10.448 1.757 9.507 1.00 92.38 86 LYS A C 1
ATOM 717 O O . LYS A 1 86 ? -10.246 2.680 8.720 1.00 92.38 86 LYS A O 1
ATOM 722 N N . GLU A 1 87 ? -10.652 1.934 10.807 1.00 92.44 87 GLU A N 1
ATOM 723 C CA . GLU A 1 87 ? -10.741 3.210 11.506 1.00 92.44 87 GLU A CA 1
ATOM 724 C C . GLU A 1 87 ? -9.426 3.996 11.420 1.00 92.44 87 GLU A C 1
ATOM 726 O O . GLU A 1 87 ? -9.434 5.178 11.068 1.00 92.44 87 GLU A O 1
ATOM 731 N N . ASP A 1 88 ? -8.295 3.330 11.666 1.00 92.19 88 ASP A N 1
ATOM 732 C CA . ASP A 1 88 ? -6.974 3.966 11.648 1.00 92.19 88 ASP A CA 1
ATOM 733 C C . ASP A 1 88 ? -6.429 4.145 10.227 1.00 92.19 88 ASP A C 1
ATOM 735 O O . ASP A 1 88 ? -5.608 5.036 9.975 1.00 92.19 88 ASP A O 1
ATOM 739 N N . SER A 1 89 ? -6.900 3.324 9.279 1.00 95.56 89 SER 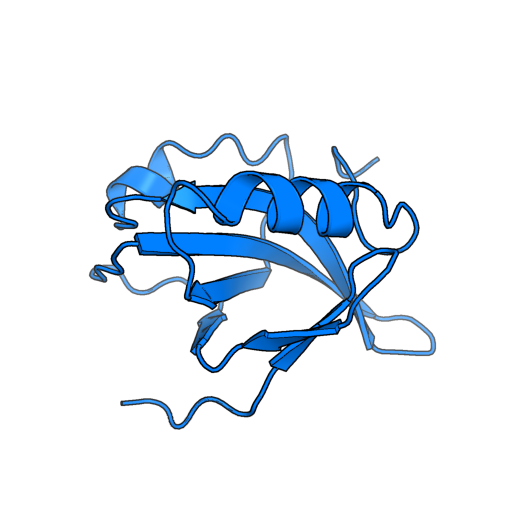A N 1
ATOM 740 C CA . SER A 1 89 ? -6.343 3.271 7.928 1.00 95.56 89 SER A CA 1
ATOM 741 C C . SER A 1 89 ? -6.385 4.617 7.214 1.00 95.56 89 SER A C 1
ATOM 743 O O . SER A 1 89 ? -5.425 4.989 6.541 1.00 95.56 89 SER A O 1
ATOM 745 N N . LYS A 1 90 ? -7.457 5.392 7.418 1.00 96.38 90 LYS A N 1
ATOM 746 C CA . LYS A 1 90 ? -7.653 6.685 6.761 1.00 96.38 90 LYS A CA 1
ATOM 747 C C . LYS A 1 90 ? -6.519 7.659 7.078 1.00 96.38 90 LYS A C 1
ATOM 749 O O . LYS A 1 90 ? -5.933 8.230 6.165 1.00 96.38 90 LYS A O 1
ATOM 754 N N . ALA A 1 91 ? -6.169 7.804 8.356 1.00 95.75 91 ALA A N 1
ATOM 755 C CA . ALA A 1 91 ? -5.125 8.737 8.775 1.00 95.75 91 ALA A CA 1
ATOM 756 C C . ALA A 1 91 ? -3.739 8.338 8.242 1.00 95.75 91 ALA A C 1
ATOM 758 O O . ALA A 1 91 ? -2.929 9.204 7.916 1.00 95.75 91 ALA A O 1
ATOM 759 N N . ILE A 1 92 ? -3.472 7.033 8.135 1.00 96.12 92 ILE A N 1
ATOM 760 C CA . ILE A 1 92 ? -2.216 6.502 7.591 1.00 96.12 92 ILE A CA 1
ATOM 761 C C . ILE A 1 92 ? -2.149 6.732 6.078 1.00 96.12 92 ILE A C 1
ATOM 763 O O . ILE A 1 92 ? -1.145 7.233 5.573 1.00 96.12 92 ILE A O 1
ATOM 767 N N . ILE A 1 93 ? -3.226 6.411 5.355 1.00 97.00 93 ILE A N 1
ATOM 768 C CA . ILE A 1 93 ? -3.327 6.626 3.907 1.00 97.00 93 ILE A CA 1
ATOM 769 C C . ILE A 1 93 ? -3.133 8.111 3.579 1.00 97.00 93 ILE A C 1
ATOM 771 O O . ILE A 1 93 ? -2.353 8.436 2.683 1.00 97.00 93 ILE A O 1
ATOM 775 N N . ASP A 1 94 ? -3.785 9.006 4.322 1.00 96.94 94 ASP A N 1
ATOM 776 C CA . ASP A 1 94 ? -3.669 10.453 4.125 1.00 96.94 94 ASP A CA 1
ATOM 777 C C . ASP A 1 94 ? -2.226 10.944 4.345 1.00 96.94 94 ASP A C 1
ATOM 779 O O . ASP A 1 94 ? -1.731 11.762 3.564 1.00 96.94 94 ASP A O 1
ATOM 783 N N . ASP A 1 95 ? -1.511 10.426 5.352 1.00 97.38 95 ASP A N 1
ATOM 784 C CA . ASP A 1 95 ? -0.106 10.782 5.598 1.00 97.38 95 ASP A CA 1
ATOM 785 C C . ASP A 1 95 ? 0.825 10.304 4.472 1.00 97.38 95 ASP A C 1
ATOM 787 O O . ASP A 1 95 ? 1.675 11.066 4.001 1.00 97.38 95 ASP A O 1
ATOM 791 N N . ILE A 1 96 ? 0.629 9.073 3.985 1.00 96.44 96 ILE A N 1
ATOM 792 C CA . ILE A 1 96 ? 1.403 8.513 2.866 1.00 96.44 96 ILE A CA 1
ATOM 793 C C . ILE A 1 96 ? 1.146 9.315 1.585 1.00 96.44 96 ILE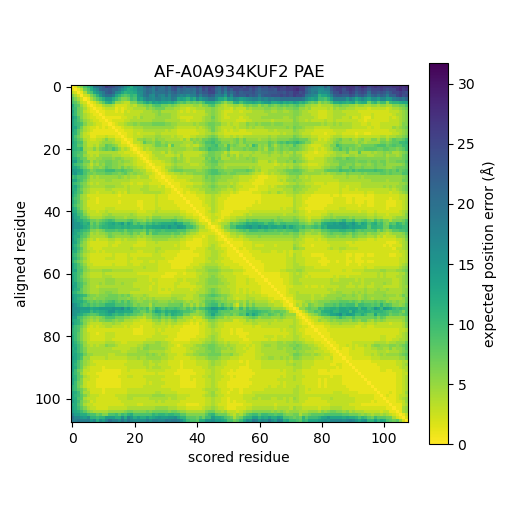 A C 1
ATOM 795 O O . ILE A 1 96 ? 2.092 9.755 0.930 1.00 96.44 96 ILE A O 1
ATOM 799 N N . LYS A 1 97 ? -0.123 9.580 1.246 1.00 95.88 97 LYS A N 1
ATOM 800 C CA . LYS A 1 97 ? -0.501 10.346 0.043 1.00 95.88 97 LYS A CA 1
ATOM 801 C C . LYS A 1 97 ? -0.088 11.820 0.104 1.00 95.88 97 LYS A C 1
ATOM 803 O O . LYS A 1 97 ? 0.016 12.478 -0.940 1.00 95.88 97 LYS A O 1
ATOM 808 N N . SER A 1 98 ? 0.149 12.352 1.303 1.00 96.44 98 SER A N 1
ATOM 809 C CA . SER A 1 98 ? 0.660 13.712 1.509 1.00 96.44 98 SER A CA 1
ATOM 810 C C . SER A 1 98 ? 2.152 13.840 1.190 1.00 96.44 98 SER A C 1
ATOM 812 O O . SER A 1 98 ? 2.612 14.936 0.867 1.00 96.44 98 SER A O 1
ATOM 814 N N . ASN A 1 99 ? 2.916 12.742 1.208 1.00 95.12 99 ASN A N 1
ATOM 815 C CA . ASN A 1 99 ? 4.324 12.749 0.824 1.00 95.12 99 ASN A CA 1
ATOM 816 C C . ASN A 1 99 ? 4.480 12.792 -0.707 1.00 95.12 99 ASN A C 1
ATOM 818 O O . ASN A 1 99 ? 4.713 11.774 -1.350 1.00 95.1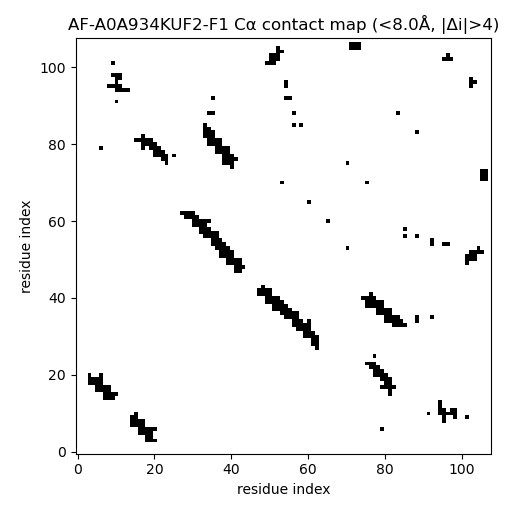2 99 ASN A O 1
ATOM 822 N N . LYS A 1 100 ? 4.376 13.981 -1.314 1.00 93.38 100 LYS A N 1
ATOM 823 C CA . LYS A 1 100 ? 4.421 14.163 -2.784 1.00 93.38 100 LYS A CA 1
ATOM 824 C C . LYS A 1 100 ? 5.771 13.846 -3.441 1.00 93.38 100 LYS A C 1
ATOM 826 O O . LYS A 1 100 ? 5.846 13.784 -4.675 1.00 93.38 100 LYS A O 1
ATOM 831 N N . ARG A 1 101 ? 6.829 13.645 -2.645 1.00 91.50 101 ARG A N 1
ATOM 832 C CA . ARG A 1 101 ? 8.101 13.096 -3.135 1.00 91.50 101 ARG A CA 1
ATOM 833 C C . ARG A 1 101 ? 7.915 11.633 -3.526 1.00 91.50 101 ARG A C 1
ATOM 835 O O . ARG A 1 101 ? 8.274 11.270 -4.638 1.00 91.50 101 ARG A O 1
ATOM 842 N N . LEU A 1 102 ? 7.327 10.835 -2.633 1.00 92.50 102 LEU A N 1
ATOM 843 C CA . LEU A 1 102 ? 7.214 9.385 -2.799 1.00 92.50 102 LEU A CA 1
ATOM 844 C C . LEU A 1 102 ? 5.867 8.933 -3.368 1.00 92.50 102 LEU A C 1
ATOM 846 O O . LEU A 1 102 ? 5.824 7.897 -4.008 1.00 92.50 102 LEU A O 1
ATOM 850 N N . TYR A 1 103 ? 4.779 9.680 -3.186 1.00 93.50 103 TYR A N 1
ATOM 851 C CA . TYR A 1 103 ? 3.460 9.345 -3.728 1.00 93.50 103 TYR A CA 1
ATOM 852 C C . TYR A 1 103 ? 3.141 10.121 -5.010 1.00 93.50 103 TYR A C 1
ATOM 854 O O . TYR A 1 103 ? 3.296 11.348 -5.057 1.00 93.50 103 TYR A O 1
ATOM 862 N N . LYS A 1 104 ? 2.621 9.414 -6.019 1.00 91.12 104 LYS A N 1
ATOM 863 C CA . LYS A 1 104 ? 2.147 9.953 -7.301 1.00 91.12 104 LYS A CA 1
ATOM 864 C C . LYS A 1 104 ? 0.775 9.376 -7.645 1.00 91.12 104 LYS A C 1
ATOM 866 O O . LYS A 1 104 ? 0.511 8.209 -7.405 1.00 91.12 104 LYS A O 1
ATOM 871 N N . GLU A 1 105 ? -0.101 10.188 -8.231 1.00 85.56 105 GLU A N 1
ATOM 872 C CA . GLU A 1 105 ? -1.443 9.733 -8.637 1.00 85.56 105 GLU A CA 1
ATOM 873 C C . GLU A 1 105 ? -1.450 9.007 -9.988 1.00 85.56 105 GLU A C 1
ATOM 875 O O . GLU A 1 105 ? -2.382 8.253 -10.272 1.00 85.56 105 GLU A O 1
ATOM 880 N N . SER A 1 106 ? -0.420 9.238 -10.804 1.00 78.81 106 SER A N 1
ATOM 881 C CA . SER A 1 106 ? -0.177 8.595 -12.095 1.00 78.81 106 SER A CA 1
ATOM 882 C C . SER A 1 106 ? 1.313 8.662 -12.459 1.00 78.81 106 SER A C 1
ATOM 884 O O . SER A 1 106 ? 2.078 9.433 -11.870 1.00 78.81 106 SER A O 1
ATOM 886 N N . PHE A 1 107 ? 1.727 7.834 -13.421 1.00 66.00 107 PHE A N 1
ATOM 887 C CA . PHE A 1 107 ? 3.041 7.903 -14.066 1.00 66.00 107 PHE A CA 1
ATOM 888 C C . PHE A 1 107 ? 2.934 8.857 -15.272 1.00 66.00 107 PHE A C 1
ATOM 890 O O . PHE A 1 107 ? 2.345 8.498 -16.292 1.00 66.00 107 PHE A O 1
ATOM 897 N N . HIS A 1 108 ? 3.445 10.083 -15.143 1.00 58.69 108 HIS A N 1
ATOM 898 C CA . HIS A 1 108 ? 3.599 11.048 -16.239 1.00 58.69 108 HIS A CA 1
ATOM 899 C C . HIS A 1 108 ? 5.024 11.585 -16.257 1.00 58.69 108 HIS A C 1
ATOM 901 O O . HIS A 1 108 ? 5.548 11.864 -15.152 1.00 58.69 108 HIS A O 1
#

Nearest PDB structures (foldseek):
  7t8o-assembly1_A  TM=4.595E-01  e=1.562E+00  Listeria monocytogenes EGD-e
  4mq0-assembly1_A-2  TM=2.356E-01  e=3.213E+00  Parkia biglobosa

Organism: NCBI:txid291193

Foldseek 3Di:
DPQADFDWQDFQPDIATFRDKAFPVGDPWDKDAFWWKWFWAWDDDPDTATATADTDTDRIDIPVVVVPDDQQPDDGRIITIDHDHPVCSVVVSVRSCNPVVRYDNHDD

Sequence (108 aa):
MPQGNNIEITGLKKTYISKEFLLTPFPDTFEYKKRICVFYSVLYGNEIERIYFIVEYFDDFTQDSLKNLDYKSFSPNGVIFLDSTKEDSKAIIDDIKSNKRLYKESFH

Solvent-accessible surface area (backbone atoms only — not comparable to full-atom values): 6296 Å² total; per-residue (Å²): 129,85,83,47,66,78,42,79,44,69,28,63,86,51,77,43,80,19,56,46,71,48,51,60,82,66,71,89,75,58,78,46,64,40,24,34,42,37,28,24,34,75,46,87,65,100,56,87,42,68,38,33,56,46,68,47,77,30,72,68,40,34,53,64,54,60,71,70,52,82,53,65,94,50,78,60,49,28,36,38,39,35,87,41,52,81,84,58,36,56,64,52,42,51,32,34,62,60,19,65,89,41,28,40,91,58,82,126

pLDDT: mean 86.92, std 11.43, range [39.0, 97.38]

Radius of gyration: 13.17 Å; Cα contacts (8 Å, |Δi|>4): 200; chains: 1; bounding box: 33×32×29 Å

Secondary structure (DSSP, 8-state):
---PPPEEEE-SS-EEEE-EEEESSPPSS-EEEEEEEEEEEEEESSSEEEEEEEEEEEEEEEHHHHHT---TT---SEEEEEE--HHHHHHHHHHHHH-TTTB-SS--